Protein AF-D8SLB0-F1 (afdb_monomer)

Organism: Selaginella moellendorffii (NCBI:txid88036)

Structure (mmCIF, N/CA/C/O backbone):
data_AF-D8SLB0-F1
#
_entry.id   AF-D8SLB0-F1
#
loop_
_atom_site.group_PDB
_atom_site.id
_atom_site.type_symbol
_atom_site.label_atom_id
_atom_site.label_alt_id
_atom_site.label_comp_id
_atom_site.label_asym_id
_atom_site.label_entity_id
_atom_site.label_seq_id
_atom_site.pdbx_PDB_ins_code
_atom_site.Cartn_x
_atom_site.Cartn_y
_atom_site.Cartn_z
_atom_site.occupancy
_atom_site.B_iso_or_equiv
_atom_site.auth_seq_id
_atom_site.auth_comp_id
_atom_site.auth_asym_id
_atom_site.auth_atom_id
_atom_site.pdbx_PDB_model_num
ATOM 1 N N . ALA A 1 1 ? 14.117 11.751 -7.495 1.00 62.22 1 ALA A N 1
ATOM 2 C CA . ALA A 1 1 ? 12.670 11.844 -7.773 1.00 62.22 1 ALA A CA 1
ATOM 3 C C . ALA A 1 1 ? 12.085 10.434 -7.890 1.00 62.22 1 ALA A C 1
ATOM 5 O O . ALA A 1 1 ? 12.139 9.861 -8.964 1.00 62.22 1 ALA A O 1
ATOM 6 N N . MET A 1 2 ? 11.589 9.851 -6.792 1.00 73.38 2 MET A N 1
ATOM 7 C CA . MET A 1 2 ? 10.896 8.545 -6.809 1.00 73.38 2 MET A CA 1
ATOM 8 C C . MET A 1 2 ? 9.376 8.734 -6.762 1.00 73.38 2 MET A C 1
ATOM 10 O O . MET A 1 2 ? 8.648 8.155 -7.562 1.00 73.38 2 MET A O 1
ATOM 14 N N . THR A 1 3 ? 8.906 9.637 -5.898 1.00 79.94 3 THR A N 1
ATOM 15 C CA . THR A 1 3 ? 7.479 9.941 -5.729 1.00 79.94 3 THR A CA 1
ATOM 16 C C . THR A 1 3 ? 6.841 10.481 -7.011 1.00 79.94 3 THR A C 1
ATOM 18 O O . THR A 1 3 ? 5.754 10.051 -7.374 1.00 79.94 3 THR A O 1
ATOM 21 N N . CYS A 1 4 ? 7.534 11.353 -7.758 1.00 86.94 4 CYS A N 1
ATOM 22 C CA . CYS A 1 4 ? 7.013 11.875 -9.028 1.00 86.94 4 CYS A CA 1
ATOM 23 C C . CYS A 1 4 ? 6.938 10.805 -10.128 1.00 86.94 4 CYS A C 1
ATOM 25 O O . CYS A 1 4 ? 6.020 10.849 -10.937 1.00 86.94 4 CYS A O 1
ATOM 27 N N . TYR A 1 5 ? 7.865 9.838 -10.155 1.00 88.06 5 TYR A N 1
ATOM 28 C CA . TYR A 1 5 ? 7.796 8.714 -11.094 1.00 88.06 5 TYR A CA 1
ATOM 29 C C . TYR A 1 5 ? 6.568 7.849 -10.797 1.00 88.06 5 TYR A C 1
ATOM 31 O O . TYR A 1 5 ? 5.754 7.625 -11.688 1.00 88.06 5 TYR A O 1
ATOM 39 N N . ALA A 1 6 ? 6.390 7.455 -9.531 1.00 87.69 6 ALA A N 1
ATOM 40 C CA . ALA A 1 6 ? 5.240 6.668 -9.093 1.00 87.69 6 ALA A CA 1
ATOM 41 C C . ALA A 1 6 ? 3.896 7.376 -9.354 1.00 87.69 6 ALA A C 1
ATOM 43 O O . ALA A 1 6 ? 2.926 6.721 -9.716 1.00 87.69 6 ALA A O 1
ATOM 44 N N . ALA A 1 7 ? 3.847 8.704 -9.199 1.00 88.88 7 ALA A N 1
ATOM 45 C CA . ALA A 1 7 ? 2.622 9.484 -9.365 1.00 88.88 7 ALA A CA 1
ATOM 46 C C . ALA A 1 7 ? 2.282 9.839 -10.824 1.00 88.88 7 ALA A C 1
ATOM 48 O O . ALA A 1 7 ? 1.105 9.981 -11.144 1.00 88.88 7 ALA A O 1
ATOM 49 N N . LEU A 1 8 ? 3.281 10.042 -11.695 1.00 91.44 8 LEU A N 1
ATOM 50 C CA . LEU A 1 8 ? 3.070 10.689 -13.002 1.00 91.44 8 LEU A CA 1
ATOM 51 C C . LEU A 1 8 ? 3.479 9.842 -14.209 1.00 91.44 8 LEU A C 1
ATOM 53 O O . LEU A 1 8 ? 3.118 10.191 -15.334 1.00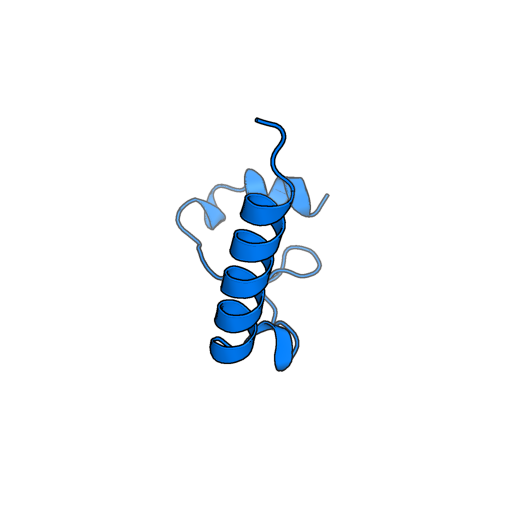 91.44 8 LEU A O 1
ATOM 57 N N . HIS A 1 9 ? 4.264 8.774 -14.034 1.00 91.94 9 HIS A N 1
ATOM 58 C CA . HIS A 1 9 ? 4.807 8.060 -15.186 1.00 91.94 9 HIS A CA 1
ATOM 59 C C . HIS A 1 9 ? 3.705 7.262 -15.915 1.00 91.94 9 HIS A C 1
ATOM 61 O O . HIS A 1 9 ? 3.075 6.402 -15.295 1.00 91.94 9 HIS A O 1
ATOM 67 N N . PRO A 1 10 ? 3.486 7.461 -17.234 1.00 94.12 10 PRO A N 1
ATOM 68 C CA . PRO A 1 10 ? 2.369 6.843 -17.960 1.00 94.12 10 PRO A CA 1
ATOM 69 C C . PRO A 1 10 ? 2.332 5.313 -17.892 1.00 94.12 10 PRO A C 1
ATOM 71 O O . PRO A 1 10 ? 1.257 4.721 -17.917 1.00 94.12 10 PRO A O 1
ATOM 74 N N . SER A 1 11 ? 3.493 4.6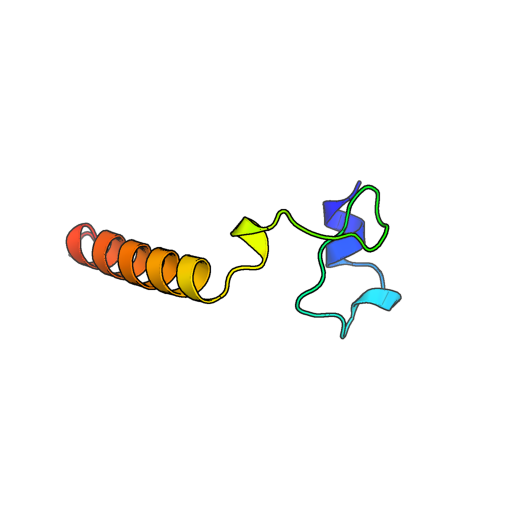61 -17.755 1.00 92.38 11 SER A N 1
ATOM 75 C CA . SER A 1 11 ? 3.566 3.198 -17.621 1.00 92.38 11 SER A CA 1
ATOM 76 C C . SER A 1 11 ? 2.966 2.663 -16.315 1.00 92.38 11 SER A C 1
ATOM 78 O O . SER A 1 11 ? 2.861 1.449 -16.159 1.00 92.38 11 SER A O 1
ATOM 80 N N . LEU A 1 12 ? 2.642 3.539 -15.360 1.00 93.06 12 LEU A N 1
ATOM 81 C CA . LEU A 1 12 ? 2.071 3.187 -14.062 1.00 93.06 12 LEU A CA 1
ATOM 82 C C . LEU A 1 12 ? 0.583 3.534 -13.938 1.00 93.06 12 LEU A C 1
ATOM 84 O O . LEU A 1 12 ? 0.009 3.279 -12.886 1.00 93.06 12 LEU A O 1
ATOM 88 N N . LYS A 1 13 ? -0.049 4.064 -14.996 1.00 92.62 13 LYS A N 1
ATOM 89 C CA . LYS A 1 13 ? -1.439 4.555 -14.979 1.00 92.62 13 LYS A CA 1
ATOM 90 C C . LYS A 1 13 ? -2.442 3.574 -14.355 1.00 92.62 13 LYS A C 1
ATOM 92 O O . LYS A 1 13 ? -3.302 4.001 -13.598 1.00 92.62 13 LYS A O 1
ATOM 97 N N . ASP A 1 14 ? -2.289 2.283 -14.636 1.00 93.44 14 ASP A N 1
ATOM 98 C CA . ASP A 1 14 ? -3.189 1.225 -14.159 1.00 93.44 14 ASP A CA 1
ATOM 99 C C . ASP A 1 14 ? -2.458 0.199 -13.271 1.00 93.44 14 ASP A C 1
ATOM 101 O O . ASP A 1 14 ? -2.903 -0.935 -13.088 1.00 93.44 14 ASP A O 1
ATOM 105 N N . VAL A 1 15 ? -1.295 0.572 -12.724 1.00 94.00 15 VAL A N 1
ATOM 106 C CA . VAL A 1 15 ? -0.491 -0.297 -11.857 1.00 94.00 15 VAL A CA 1
ATOM 107 C C . VAL A 1 15 ? -0.857 -0.044 -10.398 1.00 94.00 15 VAL A C 1
ATOM 109 O O . VAL A 1 15 ? -0.590 1.024 -9.856 1.00 94.00 15 VAL A O 1
ATOM 112 N N . THR A 1 16 ? -1.409 -1.057 -9.730 1.00 92.25 16 THR A N 1
ATOM 113 C CA . THR A 1 16 ? -1.784 -1.000 -8.308 1.00 92.25 16 THR A CA 1
ATOM 114 C C . THR A 1 16 ? -1.089 -2.095 -7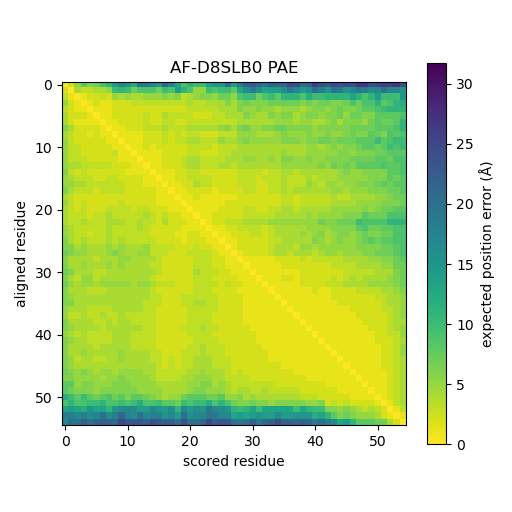.498 1.00 92.25 16 THR A C 1
ATOM 116 O O . THR A 1 16 ? -0.605 -3.086 -8.048 1.00 92.25 16 THR A O 1
ATOM 119 N N . GLY A 1 17 ? -0.991 -1.903 -6.178 1.00 90.06 17 GLY A N 1
ATOM 120 C CA . GLY A 1 17 ? -0.480 -2.917 -5.243 1.00 90.06 17 GLY A CA 1
ATOM 121 C C . GLY A 1 17 ? 1.007 -3.269 -5.387 1.00 90.06 17 GLY A C 1
ATOM 122 O O . GLY A 1 17 ? 1.444 -4.278 -4.842 1.00 90.06 17 GLY A O 1
ATOM 123 N N . GLN A 1 18 ? 1.785 -2.470 -6.123 1.00 92.69 18 GLN A N 1
ATOM 124 C CA . GLN A 1 18 ? 3.211 -2.702 -6.353 1.00 92.69 18 GLN A CA 1
ATOM 125 C C . GLN A 1 18 ? 4.079 -1.829 -5.450 1.00 92.69 18 GLN A C 1
ATOM 127 O O . GLN A 1 18 ? 3.731 -0.693 -5.128 1.00 92.69 18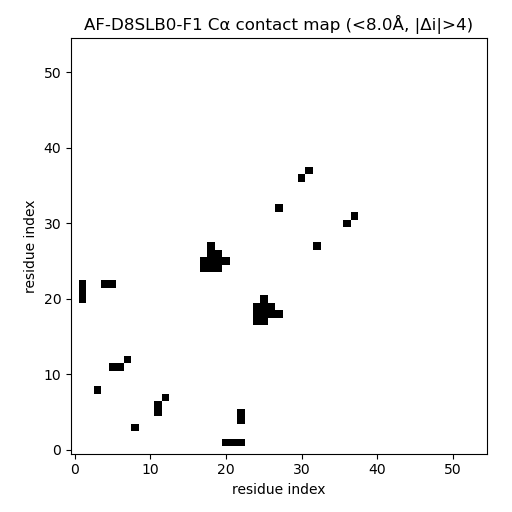 GLN A O 1
ATOM 132 N N . TYR A 1 19 ? 5.250 -2.352 -5.103 1.00 92.81 19 TYR A N 1
ATOM 133 C CA . TYR A 1 19 ? 6.274 -1.638 -4.354 1.00 92.81 19 TYR A CA 1
ATOM 134 C C . TYR A 1 19 ? 7.465 -1.316 -5.256 1.00 92.81 19 TYR A C 1
ATOM 136 O O . TYR A 1 19 ? 7.861 -2.134 -6.090 1.00 92.81 19 TYR A O 1
ATOM 144 N N . PHE A 1 20 ? 8.035 -0.121 -5.098 1.00 92.62 20 PHE A N 1
ATOM 145 C CA . PHE A 1 20 ? 9.126 0.367 -5.936 1.00 92.62 20 PHE A CA 1
ATOM 146 C C . PHE A 1 20 ? 10.287 0.882 -5.090 1.00 92.62 20 PHE A C 1
ATOM 148 O O . PHE A 1 20 ? 10.083 1.602 -4.115 1.00 92.62 20 PHE A O 1
ATOM 155 N N . VAL A 1 21 ? 11.504 0.550 -5.515 1.00 91.75 21 VAL A N 1
ATOM 156 C CA . VAL A 1 21 ? 12.767 1.070 -4.977 1.00 91.75 21 VAL A CA 1
ATOM 157 C C . VAL A 1 21 ? 13.584 1.555 -6.166 1.00 91.75 21 VAL A C 1
ATOM 159 O O . VAL A 1 21 ? 13.683 0.850 -7.169 1.00 91.75 21 VAL A O 1
ATOM 162 N N . ASP A 1 22 ? 14.095 2.783 -6.101 1.00 89.25 22 ASP A N 1
ATOM 163 C CA . ASP A 1 22 ? 14.861 3.404 -7.191 1.00 89.25 22 ASP A CA 1
ATOM 164 C C . ASP A 1 22 ? 14.150 3.343 -8.557 1.00 89.25 22 ASP A C 1
ATOM 166 O O . ASP A 1 22 ? 14.756 3.090 -9.594 1.00 89.25 22 ASP A O 1
ATOM 170 N N . SER A 1 23 ? 12.831 3.575 -8.563 1.00 87.81 23 SER A N 1
ATOM 171 C CA . SER A 1 23 ? 11.946 3.506 -9.748 1.00 87.81 23 SER A CA 1
ATOM 172 C C . SER A 1 23 ? 11.798 2.116 -10.386 1.00 87.81 23 SER A C 1
ATOM 174 O O . SER A 1 23 ? 11.167 1.985 -11.432 1.00 87.81 23 SER A O 1
ATOM 176 N N . ASN A 1 24 ? 12.309 1.066 -9.745 1.00 90.06 24 ASN A N 1
ATOM 177 C CA . ASN A 1 24 ? 12.175 -0.318 -10.189 1.00 90.06 24 ASN A CA 1
ATOM 178 C C . ASN A 1 24 ? 11.227 -1.093 -9.273 1.00 90.06 24 ASN A C 1
ATOM 180 O O . ASN A 1 24 ? 11.182 -0.852 -8.066 1.00 90.06 24 ASN A O 1
ATOM 184 N N . LYS A 1 25 ? 10.471 -2.041 -9.840 1.00 91.06 25 LYS A N 1
ATOM 185 C CA . LYS A 1 25 ? 9.614 -2.940 -9.053 1.00 91.06 25 LYS A CA 1
ATOM 186 C C . LYS A 1 25 ? 10.475 -3.765 -8.101 1.00 91.06 25 LYS A C 1
ATOM 188 O O . LYS A 1 25 ? 11.492 -4.321 -8.510 1.00 91.06 25 LYS A O 1
ATOM 193 N N . SER A 1 26 ? 10.048 -3.861 -6.850 1.00 94.00 26 SER A N 1
ATOM 194 C CA . SER A 1 26 ? 10.753 -4.594 -5.803 1.00 94.00 26 SER A CA 1
ATOM 195 C C . SER A 1 26 ? 9.763 -5.233 -4.827 1.00 94.00 26 SER A C 1
ATOM 197 O O . SER A 1 26 ? 8.552 -5.043 -4.925 1.00 94.00 26 SER A O 1
ATOM 199 N N . ASN A 1 27 ? 10.281 -5.999 -3.872 1.00 93.00 27 ASN A N 1
ATOM 200 C CA . ASN A 1 27 ? 9.492 -6.631 -2.824 1.00 93.00 27 ASN A CA 1
ATOM 201 C C . ASN A 1 27 ? 9.580 -5.838 -1.518 1.00 93.00 27 ASN A C 1
ATOM 203 O O . ASN A 1 27 ? 10.665 -5.456 -1.084 1.00 93.00 27 ASN A O 1
ATOM 207 N N . CYS A 1 28 ? 8.441 -5.672 -0.848 1.00 91.94 28 CYS A N 1
ATOM 208 C CA . CYS A 1 28 ? 8.410 -5.244 0.548 1.00 91.94 28 CYS A CA 1
ATOM 209 C C . CYS A 1 28 ? 9.006 -6.321 1.477 1.00 91.94 28 CYS A C 1
ATOM 211 O O . CYS A 1 28 ? 9.179 -7.490 1.109 1.00 91.94 28 CYS A O 1
ATOM 213 N N . SER A 1 29 ? 9.226 -5.948 2.741 1.00 95.06 29 SER A N 1
ATOM 214 C CA . SER A 1 29 ? 9.541 -6.896 3.817 1.00 95.06 29 SER A CA 1
ATOM 215 C C . SER A 1 29 ? 8.462 -7.985 3.966 1.00 95.06 29 SER A C 1
ATOM 217 O O . SER A 1 29 ? 7.373 -7.892 3.395 1.00 95.06 29 SER A O 1
ATOM 219 N N . ALA A 1 30 ? 8.756 -9.046 4.727 1.00 96.25 30 ALA A N 1
ATOM 220 C CA . ALA A 1 30 ? 7.771 -10.091 5.024 1.00 96.25 30 ALA A CA 1
ATOM 221 C C . ALA A 1 30 ? 6.521 -9.507 5.710 1.00 96.25 30 ALA A C 1
ATOM 223 O O . ALA A 1 30 ? 5.406 -9.767 5.275 1.00 96.25 30 ALA A O 1
ATOM 224 N N . TYR A 1 31 ? 6.717 -8.629 6.698 1.00 96.12 31 TYR A N 1
ATOM 225 C CA . TYR A 1 31 ? 5.625 -7.948 7.398 1.00 96.12 31 TYR A CA 1
ATOM 226 C C . TYR A 1 31 ? 4.839 -6.995 6.493 1.00 96.12 31 TYR A C 1
ATOM 228 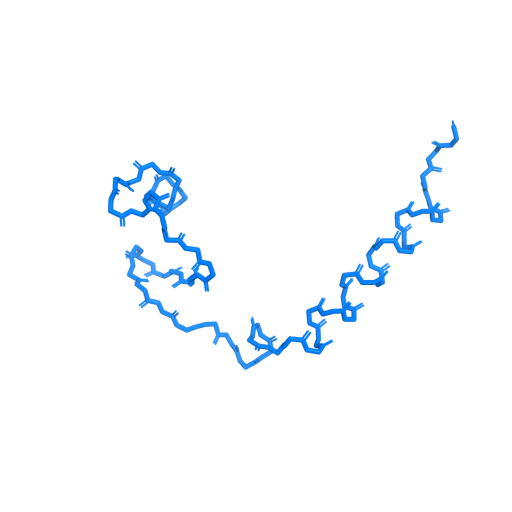O O . TYR A 1 31 ? 3.620 -6.931 6.582 1.00 96.12 31 TYR A O 1
ATOM 236 N N . GLY A 1 32 ? 5.514 -6.287 5.579 1.00 93.50 32 GLY A N 1
ATOM 237 C CA . GLY A 1 32 ? 4.859 -5.383 4.627 1.00 93.50 32 GLY A CA 1
ATOM 238 C C . GLY A 1 32 ? 4.007 -6.094 3.570 1.00 93.50 32 GLY A C 1
ATOM 239 O O . GLY A 1 32 ? 3.313 -5.429 2.808 1.00 93.50 32 GLY A O 1
ATOM 240 N N . ARG A 1 33 ? 4.070 -7.429 3.505 1.00 94.19 33 ARG A N 1
ATOM 241 C CA . ARG A 1 33 ? 3.251 -8.278 2.627 1.00 94.19 33 ARG A CA 1
ATOM 242 C C . ARG A 1 33 ? 2.249 -9.133 3.397 1.00 94.19 33 ARG A C 1
ATOM 244 O O . ARG A 1 33 ? 1.564 -9.938 2.777 1.00 94.19 33 ARG A O 1
ATOM 251 N N . ASP A 1 34 ? 2.173 -8.988 4.718 1.00 97.12 34 ASP A N 1
ATOM 252 C CA . ASP A 1 34 ? 1.260 -9.760 5.555 1.00 97.12 34 ASP A CA 1
ATOM 253 C C . ASP A 1 34 ? -0.131 -9.090 5.569 1.00 97.12 34 ASP A C 1
ATOM 255 O O . ASP A 1 34 ? -0.301 -8.028 6.181 1.00 97.12 34 ASP A O 1
ATOM 259 N N . PRO A 1 35 ? -1.148 -9.686 4.916 1.00 96.12 35 PRO A N 1
ATOM 260 C CA . PRO A 1 35 ? -2.487 -9.105 4.869 1.00 96.12 35 PRO A CA 1
ATOM 261 C C . PRO A 1 35 ? -3.179 -9.113 6.240 1.00 96.12 35 PRO A C 1
ATOM 263 O O . PRO A 1 35 ? -4.013 -8.249 6.514 1.00 96.12 35 PRO A O 1
ATOM 266 N N . GLY A 1 36 ? -2.830 -10.055 7.121 1.00 98.19 36 GLY A N 1
ATOM 267 C CA . GLY A 1 36 ? -3.373 -10.134 8.473 1.00 98.19 36 GLY A CA 1
ATOM 268 C C . GLY A 1 36 ? -2.855 -9.004 9.359 1.00 98.19 36 GLY A C 1
ATOM 269 O O . GLY A 1 36 ? -3.630 -8.403 10.105 1.00 98.19 36 GLY A O 1
ATOM 270 N N . LEU A 1 37 ? -1.566 -8.668 9.253 1.00 98.06 37 LEU A N 1
ATOM 271 C CA . LEU A 1 37 ? -1.002 -7.493 9.926 1.00 98.06 37 LEU A CA 1
ATOM 272 C C . LEU A 1 37 ? -1.570 -6.189 9.359 1.00 98.06 37 LEU A C 1
ATOM 274 O O . LEU A 1 37 ? -1.922 -5.306 10.141 1.00 98.06 37 LEU A O 1
ATOM 278 N N . ALA A 1 38 ? -1.726 -6.086 8.036 1.00 97.50 38 ALA A N 1
ATOM 279 C CA . ALA A 1 38 ? -2.333 -4.914 7.404 1.00 97.50 38 ALA A CA 1
ATOM 280 C C . ALA A 1 38 ? -3.771 -4.673 7.898 1.00 97.50 38 ALA A C 1
ATOM 282 O O . ALA A 1 38 ? -4.112 -3.552 8.275 1.00 97.50 38 ALA A O 1
ATOM 283 N N . HIS A 1 39 ? -4.589 -5.728 7.978 1.00 98.31 39 HIS A N 1
ATOM 284 C CA . HIS A 1 39 ? -5.951 -5.634 8.504 1.00 98.31 39 HIS A CA 1
ATOM 285 C C . HI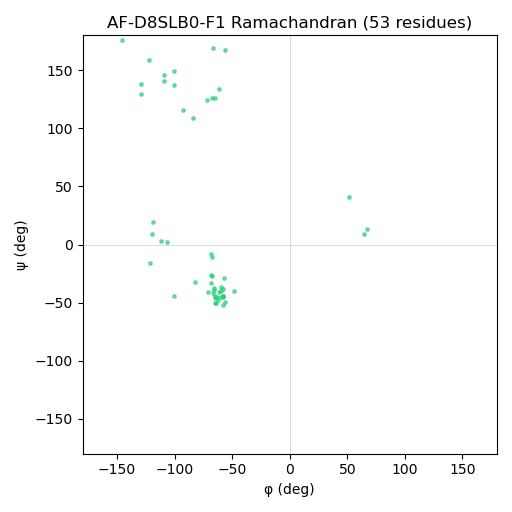S A 1 39 ? -5.970 -5.206 9.977 1.00 98.31 39 HIS A C 1
ATOM 287 O O . HIS A 1 39 ? -6.707 -4.295 10.345 1.00 98.31 39 HIS A O 1
ATOM 293 N N . LYS A 1 40 ? -5.142 -5.829 10.829 1.00 98.50 40 LYS A N 1
ATOM 294 C CA . LYS A 1 40 ? -5.052 -5.470 12.257 1.00 98.50 40 LYS A CA 1
ATOM 295 C C . LYS A 1 40 ? -4.674 -4.003 12.455 1.00 98.50 40 LYS A C 1
ATOM 297 O O . LYS A 1 40 ? -5.279 -3.330 13.285 1.00 98.50 40 LYS A O 1
ATOM 302 N N . LEU A 1 41 ? -3.695 -3.516 11.690 1.00 98.12 41 LEU A N 1
ATOM 303 C CA . LEU A 1 41 ? -3.266 -2.122 11.745 1.00 98.12 41 LEU A CA 1
ATOM 304 C C . LEU A 1 41 ? -4.391 -1.177 11.314 1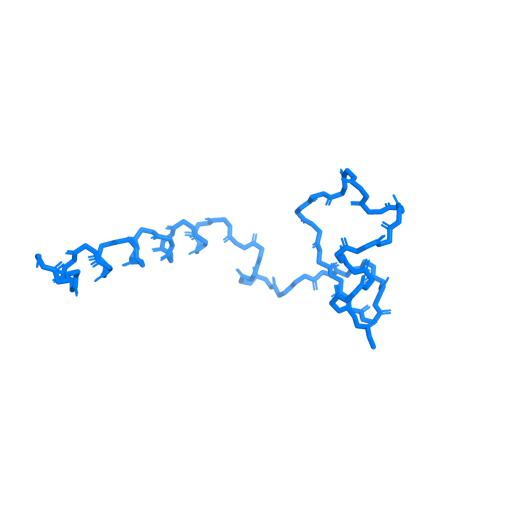.00 98.12 41 LEU A C 1
ATOM 306 O O . LEU A 1 41 ? -4.645 -0.194 12.002 1.00 98.12 41 LEU A O 1
ATOM 310 N N . TRP A 1 42 ? -5.089 -1.496 10.221 1.00 98.12 42 TRP A N 1
ATOM 311 C CA . TRP A 1 42 ? -6.217 -0.699 9.741 1.00 98.12 42 TRP A CA 1
ATOM 312 C C . TRP A 1 42 ? -7.317 -0.569 10.799 1.00 98.12 42 TRP A C 1
ATOM 314 O O . TRP A 1 42 ? -7.706 0.549 11.132 1.00 98.12 42 TRP A O 1
ATOM 324 N N . THR A 1 43 ? -7.774 -1.693 11.364 1.00 98.44 43 THR A N 1
ATOM 325 C CA . THR A 1 43 ? -8.796 -1.707 12.423 1.00 98.44 43 THR A CA 1
ATOM 326 C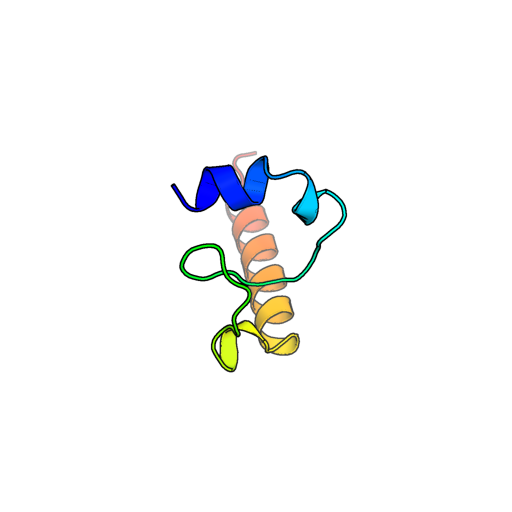 C . THR A 1 43 ? -8.374 -0.852 13.613 1.00 98.44 43 THR A C 1
ATOM 328 O O . THR A 1 43 ? -9.118 0.037 14.017 1.00 98.44 43 THR A O 1
ATOM 331 N N . PHE A 1 44 ? -7.149 -1.050 14.110 1.00 98.31 44 PHE A N 1
ATOM 332 C CA . PHE A 1 44 ? -6.618 -0.265 15.222 1.00 98.31 44 PHE A CA 1
ATOM 333 C C . PHE A 1 44 ? -6.600 1.240 14.918 1.00 98.31 44 PHE A C 1
ATOM 335 O O . PHE A 1 44 ? -6.987 2.047 15.759 1.00 98.31 44 PHE A O 1
ATOM 342 N N . SER A 1 45 ? -6.161 1.638 13.720 1.00 98.00 45 SER A N 1
ATOM 343 C CA . SER A 1 45 ? -6.100 3.051 13.335 1.00 98.00 45 SER A CA 1
ATOM 344 C C . SER A 1 45 ? -7.480 3.699 13.231 1.00 98.00 45 SER A C 1
ATOM 346 O O . SER A 1 45 ? -7.620 4.847 13.647 1.00 98.00 45 SER A O 1
ATOM 348 N N . GLN A 1 46 ? -8.487 2.992 12.707 1.00 98.06 46 GLN A N 1
ATOM 349 C CA . GLN A 1 46 ? -9.863 3.502 12.657 1.00 98.06 46 GLN A CA 1
ATOM 350 C C . GLN A 1 46 ? -10.422 3.703 14.072 1.00 98.06 46 GLN A C 1
ATOM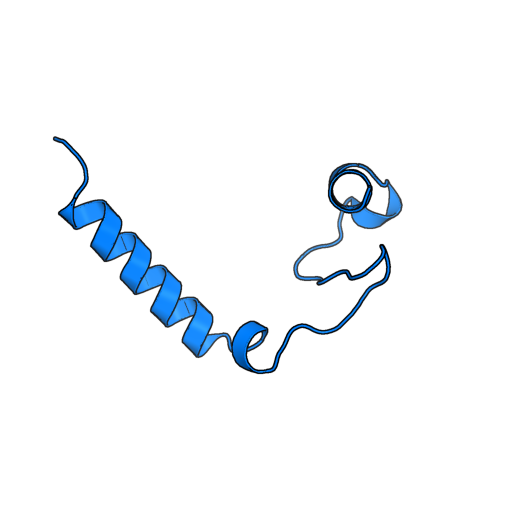 352 O O . GLN A 1 46 ? -10.831 4.809 14.409 1.00 98.06 46 GLN A O 1
ATOM 357 N N . GLU A 1 47 ? -10.312 2.691 14.941 1.00 97.75 47 GLU A N 1
ATOM 358 C CA . GLU A 1 47 ? -10.739 2.788 16.347 1.00 97.75 47 GLU A CA 1
ATOM 359 C C . GLU A 1 47 ? -10.025 3.926 17.092 1.00 97.75 47 GLU A C 1
ATOM 361 O O . GLU A 1 47 ? -10.619 4.635 17.910 1.00 97.75 47 GLU A O 1
ATOM 366 N N . PHE A 1 48 ? -8.734 4.118 16.806 1.00 97.19 48 PHE A N 1
ATOM 367 C CA . PHE A 1 48 ? -7.951 5.194 17.393 1.00 97.19 48 PHE A CA 1
ATOM 368 C C . PHE A 1 48 ? -8.459 6.571 16.956 1.00 97.19 48 PHE A C 1
ATOM 370 O O . PHE A 1 48 ? -8.589 7.456 17.802 1.00 97.19 48 PHE A O 1
ATOM 377 N N . ILE A 1 49 ? -8.760 6.763 15.670 1.00 96.94 49 ILE A N 1
ATOM 378 C CA . ILE A 1 49 ? -9.300 8.028 15.156 1.00 96.94 49 ILE A CA 1
ATOM 379 C C . ILE A 1 49 ? -10.688 8.288 15.742 1.00 96.94 49 ILE A C 1
ATOM 381 O O . ILE A 1 49 ? -10.928 9.386 16.242 1.00 96.94 49 ILE A O 1
ATOM 385 N N . ASP A 1 50 ? -11.566 7.289 15.761 1.00 96.19 50 ASP A N 1
ATOM 386 C CA . ASP A 1 50 ? -12.937 7.437 16.263 1.00 96.19 50 ASP A CA 1
ATOM 387 C C . ASP A 1 50 ? -12.953 7.863 17.735 1.00 96.19 50 ASP A C 1
ATOM 389 O O . ASP A 1 50 ? -13.711 8.746 18.135 1.00 96.19 50 ASP A O 1
ATOM 393 N N . LYS A 1 51 ? -12.052 7.297 18.546 1.00 95.62 51 LYS A N 1
ATOM 394 C CA . LYS A 1 51 ? -11.936 7.634 19.971 1.00 95.62 51 LYS A CA 1
ATOM 395 C C . LYS A 1 51 ? -11.427 9.059 20.233 1.00 95.62 51 LYS A C 1
ATOM 397 O O . LYS A 1 51 ? -11.697 9.601 21.304 1.00 95.62 51 LYS A O 1
ATOM 402 N N . HIS A 1 52 ? -10.665 9.643 19.309 1.00 93.00 52 HIS A N 1
ATOM 403 C CA . HIS A 1 52 ? -9.988 10.933 19.511 1.00 93.00 52 HIS A CA 1
ATOM 404 C C . HIS A 1 52 ? -10.427 12.017 18.520 1.00 93.00 52 HIS A C 1
ATOM 406 O O . HIS A 1 52 ? -9.816 13.087 18.473 1.00 93.00 52 HIS A O 1
ATOM 412 N N . SER A 1 53 ? -11.471 11.762 17.732 1.00 87.38 53 SER A N 1
ATOM 413 C CA . SER A 1 53 ? -12.048 12.763 16.844 1.00 87.38 53 SER A CA 1
ATOM 414 C C . SER A 1 53 ? -12.714 13.861 17.677 1.00 87.38 53 SER A C 1
ATOM 416 O O . SER A 1 53 ? -13.535 13.549 18.542 1.00 87.38 53 SER A O 1
ATOM 418 N N . PRO A 1 54 ? -12.360 15.142 17.467 1.00 74.38 54 PRO A N 1
ATOM 419 C CA . PRO A 1 54 ? -13.072 16.234 18.110 1.00 74.38 54 PRO A CA 1
ATOM 420 C C . PRO A 1 54 ? -14.514 16.258 17.584 1.00 74.38 54 PRO A C 1
ATOM 422 O O . PRO A 1 54 ? -14.723 16.252 16.371 1.00 74.38 54 PRO A O 1
ATOM 425 N N . THR A 1 55 ? -15.481 16.233 18.507 1.00 67.75 55 THR A N 1
ATOM 426 C CA . THR A 1 55 ? -16.914 16.456 18.233 1.00 67.75 55 THR A CA 1
ATOM 427 C C . THR A 1 55 ? -17.168 17.784 17.547 1.00 67.75 55 THR A C 1
ATOM 429 O O . THR A 1 55 ? -16.526 18.774 17.972 1.00 67.75 55 THR A O 1
#

Secondary structure (DSSP, 8-state):
--HHHHHH-GGGTT--S-EEETTEEEPPPSGGG-HHHHHHHHHHHHHHHHHH---

Sequence (55 aa):
AMTCYAALHPSLKDVTGQYFVDSNKSNCSAYGRDPGLAHKLWTFSQEFIDKHSPT

Mean predicted aligned error: 4.52 Å

Solvent-accessible surface area (backbone atoms only — not comparable to full-atom values): 3636 Å² total; per-residue (Å²): 127,53,68,60,48,73,74,65,40,76,94,41,76,88,66,72,98,75,43,71,55,95,83,36,83,51,80,69,56,76,71,77,68,34,66,68,58,52,50,53,51,50,55,52,52,52,57,53,46,67,77,66,56,83,130

Foldseek 3Di:
DQVCCCVPPPVNPPPPPFDDDPSDTDDDDPCVPDVVNVVVVVVVVVVVCVVPPDD

pLDDT: mean 91.88, std 7.44, range [62.22, 98.5]

Radius of gyration: 15.69 Å; Cα contacts (8 Å, |Δi|>4): 22; chains: 1; bounding box: 32×27×38 Å